Protein AF-A0A317YMI0-F1 (afdb_monomer)

Mean predicted aligned error: 2.76 Å

Solvent-accessible surface area (backbone atoms only — not comparable to full-atom values): 2738 Å² total; per-residue (Å²): 132,80,99,75,84,88,83,87,76,79,87,42,60,43,34,28,37,88,85,24,88,63,44,54,24,71,68,49,51,71,47,46,69,57,53,54,49,52,66,74,73,107

InterPro domains:
  IPR036380 Isochorismatase-like superfamily [G3DSA:3.40.50.850] (3-42)
  IPR036380 Isochorismatase-like superfamily [SSF52499] (2-41)

Foldseek 3Di:
DPPDDDDDPPLDCLADPPPRVNYPYPVSVVCVVVVVVVVVVD

Structure (mmCIF, N/CA/C/O backbone):
data_AF-A0A317YMI0-F1
#
_entry.id   AF-A0A317YMI0-F1
#
loop_
_atom_site.group_PDB
_atom_site.id
_atom_site.type_symbol
_atom_site.label_atom_id
_atom_site.label_alt_id
_atom_site.label_comp_id
_atom_site.label_asym_id
_atom_site.label_entity_id
_atom_site.label_seq_id
_atom_site.pdbx_PDB_ins_code
_atom_site.Cartn_x
_atom_site.Cartn_y
_atom_site.Cartn_z
_atom_site.occupancy
_atom_site.B_iso_or_equiv
_atom_site.auth_seq_id
_atom_site.auth_comp_id
_atom_site.auth_asym_id
_atom_site.auth_atom_id
_atom_site.pdbx_PDB_model_num
ATOM 1 N N . MET A 1 1 ? -17.632 4.300 19.982 1.00 63.75 1 MET A N 1
ATOM 2 C CA . MET A 1 1 ? -16.423 4.312 19.131 1.00 63.75 1 MET A CA 1
ATOM 3 C C . MET A 1 1 ? -15.514 5.409 19.661 1.00 63.75 1 MET A C 1
ATOM 5 O O . MET A 1 1 ? -15.966 6.538 19.764 1.00 63.75 1 MET A O 1
ATOM 9 N N . SER A 1 2 ? -14.296 5.088 20.091 1.00 79.94 2 SER A N 1
ATOM 10 C CA . SER A 1 2 ? -13.271 6.101 20.398 1.00 79.94 2 SER A CA 1
ATOM 11 C C . SER A 1 2 ? -12.946 6.914 19.137 1.00 79.94 2 SER A C 1
ATOM 13 O O . SER A 1 2 ? -12.903 6.307 18.069 1.00 79.94 2 SER A O 1
ATOM 15 N N . ASN A 1 3 ? -12.667 8.217 19.254 1.00 89.88 3 ASN A N 1
ATOM 16 C CA . ASN A 1 3 ? -12.248 9.077 18.135 1.00 89.88 3 ASN A CA 1
ATOM 17 C C . ASN A 1 3 ? -10.917 8.578 17.546 1.00 89.88 3 ASN A C 1
ATOM 19 O O . ASN A 1 3 ? -9.845 8.921 18.040 1.00 89.88 3 ASN A O 1
ATOM 23 N N . LYS A 1 4 ? -10.990 7.717 16.530 1.00 9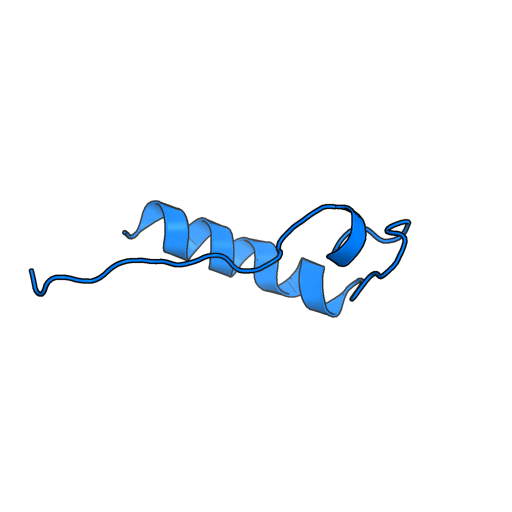3.06 4 LYS A N 1
ATOM 24 C CA . LYS A 1 4 ? -9.844 7.144 15.817 1.00 93.06 4 LYS A CA 1
ATOM 25 C C . LYS A 1 4 ? -9.909 7.576 14.358 1.00 93.06 4 LYS A C 1
ATOM 27 O O . LYS A 1 4 ? -10.995 7.692 13.804 1.00 93.06 4 LYS A O 1
ATOM 32 N N . ALA A 1 5 ? -8.743 7.773 13.760 1.00 95.69 5 ALA A N 1
ATOM 33 C CA . ALA A 1 5 ? -8.583 8.052 12.342 1.00 95.69 5 ALA A CA 1
ATOM 34 C C . ALA A 1 5 ? -7.488 7.145 11.771 1.00 95.69 5 ALA A C 1
ATOM 36 O O . ALA A 1 5 ? -6.577 6.733 12.495 1.00 95.69 5 ALA A O 1
ATOM 37 N N . LEU A 1 6 ? -7.588 6.846 10.479 1.00 97.06 6 LEU A N 1
ATOM 38 C CA . LEU A 1 6 ? -6.553 6.174 9.703 1.00 97.06 6 LEU A CA 1
ATOM 39 C C . LEU A 1 6 ? -5.790 7.228 8.896 1.00 97.06 6 LEU A C 1
ATOM 41 O O . LEU A 1 6 ? -6.405 8.055 8.229 1.00 97.06 6 LEU A O 1
ATOM 45 N N . VAL A 1 7 ? -4.459 7.182 8.938 1.00 97.94 7 VAL A N 1
ATOM 46 C CA . VAL A 1 7 ? -3.595 8.006 8.085 1.00 97.94 7 VAL A CA 1
ATOM 47 C C . VAL A 1 7 ? -2.775 7.066 7.214 1.00 97.94 7 VAL A C 1
ATOM 49 O O . VAL A 1 7 ? -2.023 6.243 7.732 1.00 97.94 7 VAL A O 1
ATOM 52 N N . VAL A 1 8 ? -2.935 7.181 5.898 1.00 98.25 8 VAL A N 1
ATOM 53 C CA . VAL A 1 8 ? -2.116 6.467 4.913 1.00 98.25 8 VAL A CA 1
ATOM 54 C C . VAL A 1 8 ? -1.012 7.419 4.473 1.00 98.25 8 VAL A C 1
ATOM 56 O O . VAL A 1 8 ? -1.294 8.469 3.903 1.00 98.25 8 VAL A O 1
ATOM 59 N N . VAL A 1 9 ? 0.233 7.081 4.795 1.00 98.31 9 VAL A N 1
ATOM 60 C CA . VAL A 1 9 ? 1.392 7.954 4.573 1.00 98.31 9 VAL A CA 1
ATOM 61 C C . VAL A 1 9 ? 2.133 7.501 3.322 1.00 98.31 9 VAL A C 1
ATOM 63 O O . VAL A 1 9 ? 2.509 6.337 3.235 1.00 98.31 9 VAL A O 1
ATOM 66 N N . ASP A 1 10 ? 2.317 8.423 2.374 1.00 97.94 10 ASP A N 1
ATOM 67 C CA . ASP A 1 10 ? 3.170 8.280 1.184 1.00 97.94 10 ASP A CA 1
ATOM 68 C C . ASP A 1 10 ? 2.985 6.989 0.365 1.00 97.94 10 ASP A C 1
ATOM 70 O O . ASP A 1 10 ? 3.902 6.517 -0.302 1.00 97.94 10 ASP A O 1
ATOM 74 N N . TYR A 1 11 ? 1.765 6.444 0.328 1.00 98.38 11 TYR A N 1
ATOM 75 C CA . TYR A 1 11 ? 1.418 5.310 -0.535 1.00 98.38 11 TYR A CA 1
ATOM 76 C C . TYR A 1 11 ? 1.128 5.765 -1.976 1.00 98.38 11 TYR A C 1
ATOM 78 O O . TYR A 1 11 ? 0.017 5.627 -2.490 1.00 98.38 11 TYR A O 1
ATOM 86 N N . SER A 1 12 ? 2.118 6.403 -2.602 1.00 98.50 12 SER A N 1
ATOM 87 C CA . SER A 1 12 ? 2.053 6.903 -3.978 1.00 98.50 12 SER A CA 1
ATOM 88 C C . SER A 1 12 ? 2.760 5.958 -4.954 1.00 98.50 12 SER A C 1
ATOM 90 O O . SER A 1 12 ? 3.539 5.092 -4.559 1.00 98.50 12 SER A O 1
ATOM 92 N N . TYR A 1 13 ? 2.525 6.156 -6.254 1.00 98.56 13 TYR A N 1
ATOM 93 C CA . TYR A 1 13 ? 3.179 5.374 -7.305 1.00 98.56 13 TYR A CA 1
ATOM 94 C C . TYR A 1 13 ? 4.710 5.450 -7.224 1.00 98.56 13 TYR A C 1
ATOM 96 O O . TYR A 1 13 ? 5.376 4.419 -7.248 1.00 98.56 13 TYR A O 1
ATOM 104 N N . ASP A 1 14 ? 5.266 6.656 -7.049 1.00 98.62 14 ASP A N 1
ATOM 105 C CA . ASP A 1 14 ? 6.717 6.883 -7.017 1.00 98.62 14 ASP A CA 1
ATOM 106 C C . ASP A 1 14 ? 7.427 6.139 -5.872 1.00 98.62 14 ASP A C 1
ATOM 108 O O . ASP A 1 14 ? 8.622 5.859 -5.988 1.00 98.62 14 ASP A O 1
ATOM 112 N N . PHE A 1 15 ? 6.700 5.797 -4.800 1.00 98.62 15 PHE A N 1
ATOM 113 C CA . PHE A 1 15 ? 7.219 5.063 -3.645 1.00 98.62 15 PHE A CA 1
ATOM 114 C C . PHE A 1 15 ? 6.930 3.555 -3.672 1.00 98.62 15 PHE A C 1
ATOM 116 O O . PHE A 1 15 ? 7.549 2.820 -2.906 1.00 98.62 15 PHE A O 1
ATOM 123 N N . VAL A 1 16 ? 6.016 3.062 -4.516 1.00 98.56 16 VAL A N 1
ATOM 124 C CA . VAL A 1 16 ? 5.534 1.665 -4.438 1.00 98.56 16 VAL A CA 1
ATOM 125 C C . VAL A 1 16 ? 5.717 0.885 -5.740 1.00 98.56 16 VAL A C 1
ATOM 127 O O . VAL A 1 16 ? 6.069 -0.296 -5.698 1.00 98.56 16 VAL A O 1
ATOM 130 N N . ALA A 1 17 ? 5.482 1.508 -6.894 1.00 98.62 17 ALA A N 1
ATOM 131 C CA . ALA A 1 17 ? 5.563 0.825 -8.182 1.00 98.62 17 ALA A CA 1
ATOM 132 C C . ALA A 1 17 ? 7.005 0.417 -8.514 1.00 98.62 17 ALA A C 1
ATOM 134 O O . ALA A 1 17 ? 7.951 1.081 -8.090 1.00 98.62 17 ALA A O 1
ATOM 135 N N . ASP A 1 18 ? 7.188 -0.656 -9.284 1.00 98.56 18 ASP A N 1
ATOM 136 C CA . ASP A 1 18 ? 8.525 -1.160 -9.645 1.00 98.56 18 ASP A CA 1
ATOM 137 C C . ASP A 1 18 ? 9.379 -0.120 -10.388 1.00 98.56 18 ASP A C 1
ATOM 139 O O . ASP A 1 18 ? 10.596 -0.071 -10.222 1.00 98.56 18 ASP A O 1
ATOM 143 N N . ASP A 1 19 ? 8.739 0.738 -11.180 1.00 98.50 19 ASP A N 1
ATOM 144 C CA . ASP A 1 19 ? 9.342 1.839 -11.935 1.00 98.50 19 ASP A CA 1
ATOM 145 C C . ASP A 1 19 ? 9.177 3.210 -11.246 1.00 98.50 19 ASP A C 1
ATOM 147 O O . ASP A 1 19 ? 9.416 4.257 -11.855 1.00 98.50 19 ASP A O 1
ATOM 151 N N . GLY A 1 20 ? 8.791 3.219 -9.967 1.00 98.25 20 GLY A N 1
ATOM 152 C CA . GLY A 1 20 ? 8.707 4.429 -9.157 1.00 98.25 20 GLY A CA 1
ATOM 153 C C . GLY A 1 20 ? 10.080 5.075 -8.938 1.00 98.25 20 GLY A C 1
ATOM 154 O O . GLY A 1 20 ? 11.086 4.395 -8.716 1.00 98.25 20 GLY A O 1
ATOM 155 N N . LYS A 1 21 ? 10.138 6.413 -8.963 1.00 98.25 21 LYS A N 1
ATOM 156 C CA . LYS A 1 21 ? 11.408 7.166 -8.881 1.00 98.25 21 LYS A CA 1
ATOM 157 C C . LYS A 1 21 ? 12.168 6.990 -7.563 1.00 98.25 21 LYS A C 1
ATOM 159 O O . LYS A 1 21 ? 13.376 7.224 -7.535 1.00 98.25 21 LYS A O 1
ATOM 164 N N . LEU A 1 22 ? 11.477 6.625 -6.483 1.00 97.81 22 LEU A N 1
ATOM 165 C CA . LEU A 1 22 ? 12.050 6.405 -5.154 1.00 97.81 22 LEU A CA 1
ATOM 166 C C . LEU A 1 22 ? 11.392 5.183 -4.495 1.00 97.81 22 LEU A C 1
ATOM 168 O O . LEU A 1 22 ? 10.911 5.236 -3.367 1.00 97.81 22 LEU A O 1
ATOM 172 N N . THR A 1 23 ? 11.324 4.089 -5.250 1.00 98.19 23 THR A N 1
ATOM 173 C CA . THR A 1 23 ? 10.488 2.940 -4.905 1.00 98.19 23 THR A CA 1
ATOM 174 C C . THR A 1 23 ? 11.006 2.100 -3.733 1.00 98.19 23 THR A C 1
ATOM 176 O O . THR A 1 23 ? 12.202 1.829 -3.600 1.00 98.19 23 THR A O 1
ATOM 179 N N . CYS A 1 24 ? 10.076 1.623 -2.903 1.00 97.88 24 CYS A N 1
ATOM 180 C CA . CYS A 1 24 ? 10.263 0.536 -1.943 1.00 97.88 24 CYS A CA 1
ATOM 181 C C . CYS A 1 24 ? 10.051 -0.858 -2.574 1.00 97.88 24 CYS A C 1
ATOM 183 O O . CYS A 1 24 ? 10.306 -1.872 -1.918 1.00 97.88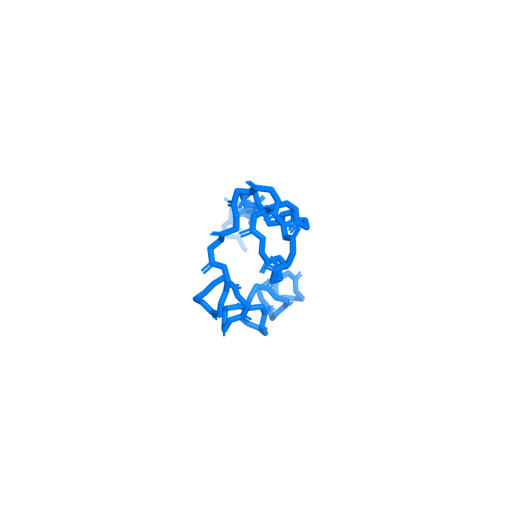 24 CYS A O 1
ATOM 185 N N . GLY A 1 25 ? 9.567 -0.919 -3.820 1.00 97.88 25 GLY A N 1
ATOM 186 C CA . GLY A 1 25 ? 9.334 -2.134 -4.600 1.00 97.88 25 GLY A CA 1
ATOM 187 C C . GLY A 1 25 ? 8.430 -3.149 -3.899 1.00 97.88 25 GLY A C 1
ATOM 188 O O . GLY A 1 25 ? 7.468 -2.798 -3.210 1.00 97.88 25 GLY A O 1
ATOM 189 N N . ALA A 1 26 ? 8.785 -4.430 -4.027 1.00 98.38 26 ALA A N 1
ATOM 190 C CA . ALA A 1 26 ? 8.013 -5.561 -3.510 1.00 98.38 26 ALA A CA 1
ATOM 191 C C . ALA A 1 26 ? 7.623 -5.439 -2.024 1.00 98.38 26 ALA A C 1
ATOM 193 O O . ALA A 1 26 ? 6.560 -5.915 -1.631 1.00 98.38 26 ALA A O 1
ATOM 194 N N . ALA A 1 27 ? 8.438 -4.783 -1.189 1.00 98.25 27 ALA A N 1
ATOM 195 C CA . ALA A 1 27 ? 8.109 -4.580 0.221 1.00 98.25 27 ALA A CA 1
ATOM 196 C C . ALA A 1 27 ? 6.896 -3.647 0.415 1.00 98.25 27 ALA A C 1
ATOM 198 O O . ALA A 1 27 ? 6.033 -3.935 1.244 1.00 98.25 27 ALA A O 1
ATOM 199 N N . GLY A 1 28 ? 6.800 -2.562 -0.363 1.00 98.06 28 GLY A N 1
ATOM 200 C CA . GLY A 1 28 ? 5.652 -1.645 -0.341 1.00 98.06 28 GLY A CA 1
ATOM 201 C C . GLY A 1 28 ? 4.403 -2.236 -1.003 1.00 98.06 28 GLY A C 1
ATOM 202 O O . GLY A 1 28 ? 3.278 -1.980 -0.572 1.00 98.06 28 GLY A O 1
ATOM 203 N N . GLN A 1 29 ? 4.593 -3.084 -2.012 1.00 98.75 29 GLN A N 1
ATOM 204 C CA . GLN A 1 29 ? 3.503 -3.786 -2.698 1.00 98.75 29 GLN A CA 1
ATOM 205 C C . GLN A 1 29 ? 2.898 -4.889 -1.817 1.00 98.75 29 GLN A C 1
ATOM 207 O O . GLN A 1 29 ? 1.682 -5.041 -1.753 1.00 98.75 29 GLN A O 1
ATOM 212 N N . ALA A 1 30 ? 3.728 -5.619 -1.062 1.00 98.81 30 ALA A N 1
ATOM 213 C CA . ALA A 1 30 ? 3.276 -6.714 -0.202 1.00 98.81 30 ALA A CA 1
ATOM 214 C C . ALA A 1 30 ? 2.279 -6.275 0.887 1.00 98.81 30 ALA A C 1
ATOM 216 O O . ALA A 1 30 ? 1.488 -7.092 1.359 1.00 98.81 30 ALA A O 1
ATOM 217 N N . ILE A 1 31 ? 2.296 -4.996 1.281 1.00 98.38 31 ILE A N 1
ATOM 218 C CA . ILE A 1 31 ? 1.383 -4.441 2.290 1.00 98.38 31 ILE A CA 1
ATOM 219 C C . ILE A 1 31 ? 0.109 -3.817 1.696 1.00 98.38 31 ILE A C 1
ATOM 221 O O . ILE A 1 31 ? -0.778 -3.439 2.467 1.00 98.38 31 ILE A O 1
ATOM 225 N N . GLU A 1 32 ? -0.027 -3.744 0.364 1.00 98.62 32 GLU A N 1
ATOM 226 C CA . GLU A 1 32 ? -1.206 -3.176 -0.314 1.00 98.62 32 GLU A CA 1
ATOM 227 C C . GLU A 1 32 ? -2.524 -3.788 0.182 1.00 98.62 32 GLU A C 1
ATOM 229 O O . GLU A 1 32 ? -3.423 -3.031 0.572 1.00 98.62 32 GLU A O 1
ATOM 234 N N . PRO A 1 33 ? -2.663 -5.133 0.263 1.00 98.62 33 PRO A N 1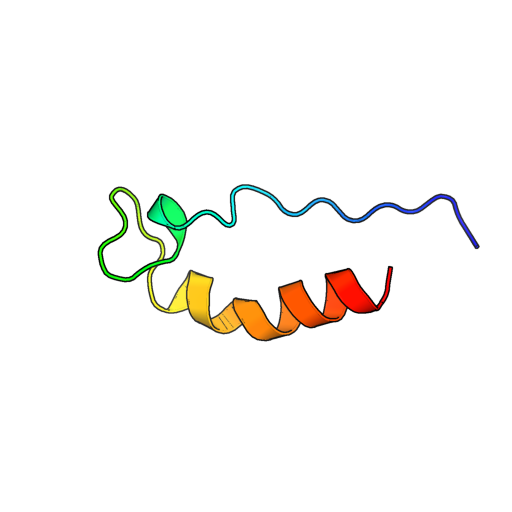
ATOM 235 C CA . PRO A 1 33 ? -3.935 -5.736 0.647 1.00 98.62 33 PRO A CA 1
ATOM 236 C C . PRO A 1 33 ? -4.361 -5.329 2.059 1.00 98.62 33 PRO A C 1
ATOM 238 O O . PRO A 1 33 ? -5.542 -5.087 2.307 1.00 98.62 33 PRO A O 1
ATOM 241 N N . TYR A 1 34 ? -3.393 -5.192 2.971 1.00 98.50 34 TYR A N 1
ATOM 242 C CA . TYR A 1 34 ? -3.649 -4.781 4.346 1.00 98.50 34 TYR A CA 1
ATOM 243 C C . TYR A 1 34 ? -4.066 -3.309 4.427 1.00 98.50 34 TYR A C 1
ATOM 245 O O . TYR A 1 34 ? -5.037 -2.994 5.110 1.00 98.50 34 TYR A O 1
ATOM 253 N N . ILE A 1 35 ? -3.401 -2.402 3.701 1.00 98.50 35 ILE A N 1
ATOM 254 C CA . ILE A 1 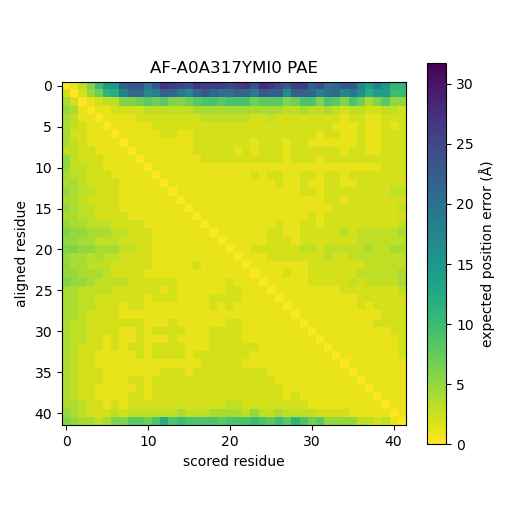35 ? -3.795 -0.981 3.652 1.00 98.50 35 ILE A CA 1
ATOM 255 C C . ILE A 1 35 ? -5.236 -0.849 3.145 1.00 98.50 35 ILE A C 1
ATOM 257 O O . ILE A 1 35 ? -6.047 -0.161 3.770 1.00 98.50 35 ILE A O 1
ATOM 261 N N . VAL A 1 36 ? -5.583 -1.563 2.069 1.00 98.5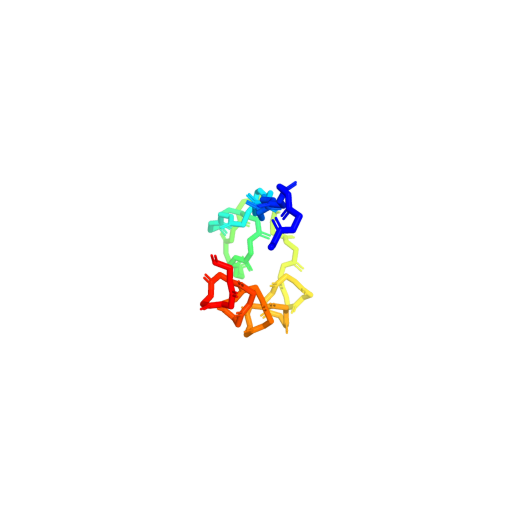6 36 VAL A N 1
ATOM 262 C CA . VAL A 1 36 ? -6.945 -1.583 1.513 1.00 98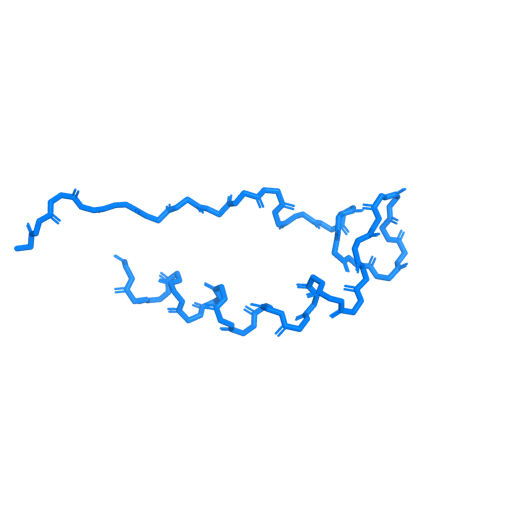.56 36 VAL A CA 1
ATOM 263 C C . VAL A 1 36 ? -7.958 -2.127 2.522 1.00 98.56 36 VAL A C 1
ATOM 265 O O . VAL A 1 36 ? -9.046 -1.566 2.663 1.00 98.56 36 VAL A O 1
ATOM 268 N N . GLU A 1 37 ? -7.621 -3.199 3.242 1.00 98.62 37 GLU A N 1
ATOM 269 C CA . GLU A 1 37 ? -8.465 -3.736 4.313 1.00 98.62 37 GLU A CA 1
ATOM 270 C C . GLU A 1 37 ? -8.699 -2.695 5.415 1.00 98.62 37 GLU A C 1
ATOM 272 O O . GLU A 1 37 ? -9.843 -2.468 5.813 1.00 98.62 37 GLU A O 1
ATOM 277 N N . ARG A 1 38 ? -7.642 -2.006 5.874 1.00 97.94 38 ARG A N 1
ATOM 278 C CA . ARG A 1 38 ? -7.763 -0.966 6.906 1.00 97.94 38 ARG A CA 1
ATOM 279 C C . ARG A 1 38 ? -8.645 0.188 6.444 1.00 97.94 38 ARG A C 1
ATOM 281 O O . ARG A 1 38 ? -9.483 0.617 7.226 1.00 97.94 38 ARG A O 1
ATOM 288 N N . ILE A 1 39 ? -8.510 0.648 5.199 1.00 98.19 39 ILE A N 1
ATOM 289 C CA . ILE A 1 39 ? -9.358 1.718 4.641 1.00 98.19 39 ILE A CA 1
ATOM 290 C C . ILE A 1 39 ? -10.837 1.317 4.642 1.00 98.19 39 ILE A C 1
ATOM 292 O O . ILE A 1 39 ? -11.691 2.155 4.885 1.00 98.19 39 ILE A O 1
ATOM 296 N N . LYS A 1 40 ? -11.155 0.043 4.391 1.00 97.69 40 LYS A N 1
ATOM 297 C CA . LYS A 1 40 ? -12.545 -0.446 4.403 1.00 97.69 40 LYS A CA 1
ATOM 298 C C . LYS A 1 40 ? -13.111 -0.628 5.812 1.00 97.69 40 LYS A C 1
ATOM 300 O O . LYS A 1 40 ? -14.327 -0.654 5.975 1.00 97.69 40 LYS A O 1
ATOM 305 N N . ALA A 1 41 ? -12.245 -0.838 6.800 1.00 95.00 41 ALA A N 1
ATOM 306 C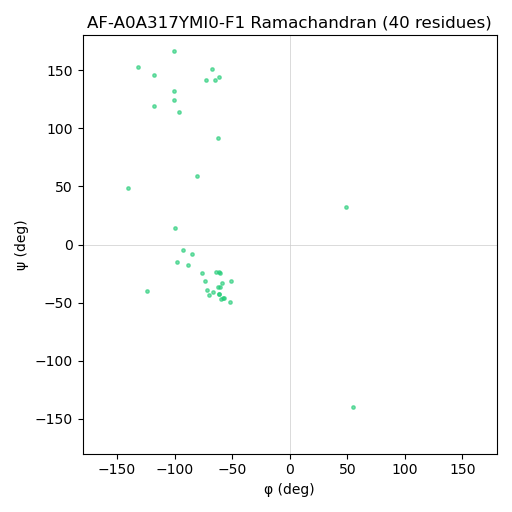 CA . ALA A 1 41 ? -12.632 -1.128 8.176 1.00 95.00 41 ALA A CA 1
ATOM 307 C C . ALA A 1 41 ? -12.832 0.124 9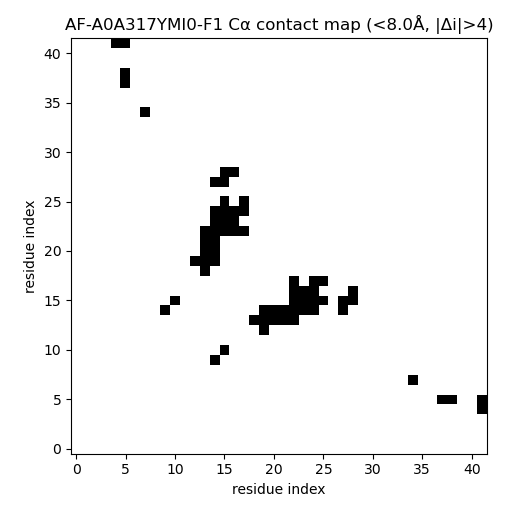.051 1.00 95.00 41 A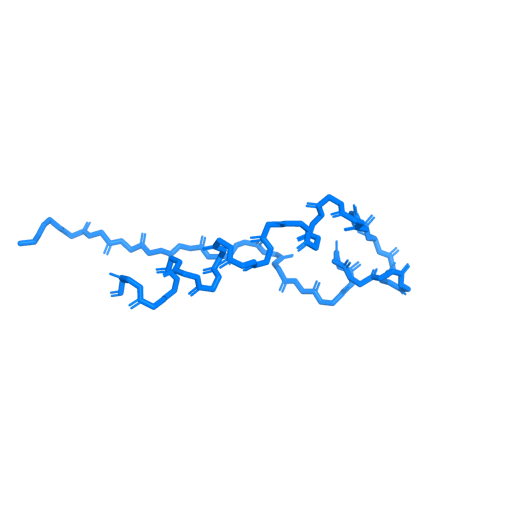LA A C 1
ATOM 309 O O . ALA A 1 41 ? -13.428 0.003 10.125 1.00 95.00 41 ALA A O 1
ATOM 310 N N . TYR A 1 42 ? -12.314 1.284 8.633 1.00 86.56 42 TYR A N 1
ATOM 311 C CA . TYR A 1 42 ? -12.471 2.581 9.308 1.00 86.56 42 TYR A CA 1
ATOM 312 C C . TYR A 1 42 ? -13.437 3.489 8.553 1.00 86.56 42 TYR A C 1
ATOM 314 O O . TYR A 1 42 ? -14.144 4.249 9.251 1.00 86.56 42 TYR A O 1
#

Organism: Staphylococcus pseudintermedius (NCBI:txid283734)

pLDDT: mean 96.3, std 6.21, range [63.75, 98.81]

Secondary structure (DSSP, 8-state):
---------S--HHHHSTT-TT--THHHHHTHHHHHHHHHH-

Nearest PDB structures (foldseek):
  5zn8-assembly1_A  TM=9.719E-01  e=3.844E-01  Bacillus subtilis
  6a8l-assembly1_B  TM=9.645E-01  e=5.887E-01  Bacillus subtilis

Sequence (42 aa):
MSNKALVVVDYSYDFVADDGKLTCGAAGQAIEPYIVERIKAY

Radius of gyration: 12.29 Å; Cα contacts (8 Å, |Δi|>4): 33; chains: 1; bounding box: 28×16×32 Å